Protein AF-A0A7R9R072-F1 (afdb_monomer_lite)

Structure (mmCIF, N/CA/C/O backbone):
data_AF-A0A7R9R072-F1
#
_entry.id   AF-A0A7R9R072-F1
#
loop_
_atom_site.group_PDB
_atom_site.id
_atom_site.type_symbol
_atom_site.label_atom_id
_atom_site.label_alt_id
_atom_site.label_comp_id
_atom_site.label_asym_id
_atom_site.label_entity_id
_atom_site.label_seq_id
_atom_site.pdbx_PDB_ins_code
_atom_site.Cartn_x
_atom_site.Cartn_y
_atom_site.Cartn_z
_atom_site.occupancy
_atom_site.B_iso_or_equiv
_atom_site.auth_seq_id
_atom_site.auth_comp_id
_atom_site.auth_asym_id
_atom_site.auth_atom_id
_atom_site.pdbx_PDB_model_num
ATOM 1 N N . ARG A 1 1 ? -1.210 -6.985 -19.812 1.00 56.19 1 ARG A N 1
ATOM 2 C CA . ARG A 1 1 ? -1.021 -5.581 -20.264 1.00 56.19 1 ARG A CA 1
ATOM 3 C C . ARG A 1 1 ? -2.343 -4.931 -20.677 1.00 56.19 1 ARG A C 1
ATOM 5 O O . ARG A 1 1 ? -2.526 -3.793 -20.293 1.00 56.19 1 ARG A O 1
ATOM 12 N N . ASN A 1 2 ? -3.270 -5.612 -21.366 1.00 62.19 2 ASN A N 1
ATOM 13 C CA . ASN A 1 2 ? -4.527 -4.992 -21.843 1.00 62.19 2 ASN A CA 1
ATOM 14 C C . ASN A 1 2 ? -5.736 -5.142 -20.897 1.00 62.19 2 ASN A C 1
ATOM 16 O O . ASN A 1 2 ? -6.835 -4.741 -21.254 1.00 62.19 2 ASN A O 1
ATOM 20 N N . GLU A 1 3 ? -5.557 -5.723 -19.710 1.00 84.94 3 GLU A N 1
ATOM 21 C CA . GLU A 1 3 ? -6.620 -5.769 -18.702 1.00 84.94 3 GLU A CA 1
ATOM 22 C C . GLU A 1 3 ? -6.774 -4.398 -18.036 1.00 84.94 3 GLU A C 1
ATOM 24 O O . GLU A 1 3 ? -5.776 -3.773 -17.670 1.00 84.94 3 GLU A O 1
ATOM 29 N N . GLU A 1 4 ? -8.019 -3.963 -17.850 1.00 89.31 4 GLU A N 1
ATOM 30 C CA . GLU A 1 4 ? -8.391 -2.689 -17.219 1.00 89.31 4 GLU A CA 1
ATOM 31 C C . GLU A 1 4 ? -7.677 -2.472 -15.874 1.00 89.31 4 GLU A C 1
ATOM 33 O O . GLU A 1 4 ? -7.076 -1.426 -15.645 1.00 89.31 4 GLU A O 1
ATOM 38 N N . GLU A 1 5 ? -7.653 -3.495 -15.015 1.00 89.88 5 GLU A N 1
ATOM 39 C CA . GLU A 1 5 ? -6.959 -3.453 -13.722 1.00 89.88 5 GLU A CA 1
ATOM 40 C C . GLU A 1 5 ? -5.460 -3.164 -13.889 1.00 89.88 5 GLU A C 1
ATOM 42 O O . GLU A 1 5 ? -4.887 -2.356 -13.161 1.00 89.88 5 GLU A O 1
ATOM 47 N N . CYS A 1 6 ? -4.814 -3.782 -14.881 1.00 91.31 6 CYS A N 1
ATOM 48 C CA . CYS A 1 6 ? -3.397 -3.561 -15.143 1.00 91.31 6 CYS A CA 1
ATOM 49 C C . CYS A 1 6 ? -3.141 -2.113 -15.583 1.00 91.31 6 CYS A C 1
ATOM 51 O O . CYS A 1 6 ? -2.182 -1.504 -15.113 1.00 91.31 6 CYS A O 1
ATOM 53 N N . GLN A 1 7 ? -4.003 -1.545 -16.430 1.00 91.25 7 GLN A N 1
ATOM 54 C CA . GLN A 1 7 ? -3.897 -0.145 -16.852 1.00 91.25 7 GLN A CA 1
ATOM 55 C C . GLN A 1 7 ? -4.113 0.821 -15.686 1.00 91.25 7 GLN A C 1
ATOM 57 O O . GLN A 1 7 ? -3.324 1.747 -15.517 1.00 91.25 7 GLN A O 1
ATOM 62 N N . LEU A 1 8 ? -5.098 0.557 -14.825 1.00 91.56 8 LEU A N 1
ATOM 63 C CA . LEU A 1 8 ? -5.329 1.344 -13.612 1.00 91.56 8 LEU A CA 1
ATOM 64 C C . LEU A 1 8 ? -4.116 1.322 -12.679 1.00 91.56 8 LEU A C 1
ATOM 66 O O . LEU A 1 8 ? -3.695 2.367 -12.192 1.00 91.56 8 LEU A O 1
ATOM 70 N N . ILE A 1 9 ? -3.502 0.155 -12.474 1.00 93.56 9 ILE A N 1
ATOM 71 C CA . ILE A 1 9 ? -2.281 0.027 -11.668 1.00 93.56 9 ILE A CA 1
ATOM 72 C C . ILE A 1 9 ? -1.134 0.835 -12.289 1.00 93.56 9 ILE A C 1
ATOM 74 O O . ILE A 1 9 ? -0.438 1.555 -11.576 1.00 93.56 9 ILE A O 1
ATOM 78 N N . LEU A 1 10 ? -0.929 0.745 -13.607 1.00 92.69 10 LEU A N 1
ATOM 79 C CA . LEU A 1 10 ? 0.117 1.503 -14.301 1.00 92.69 10 LEU A CA 1
ATOM 80 C C . LEU A 1 10 ? -0.118 3.018 -14.218 1.00 92.69 10 LEU A C 1
ATOM 82 O O . LEU A 1 10 ? 0.834 3.760 -13.972 1.00 9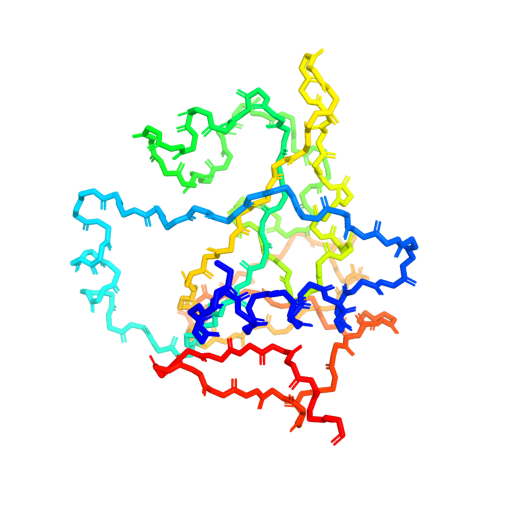2.69 10 LEU A O 1
ATOM 86 N N . GLN A 1 11 ? -1.366 3.467 -14.360 1.00 90.62 11 GLN A N 1
ATOM 87 C CA . GLN A 1 11 ? -1.743 4.869 -14.192 1.00 90.62 11 GLN A CA 1
ATOM 88 C C . GLN A 1 11 ? -1.509 5.337 -12.753 1.00 90.62 11 GLN A C 1
ATOM 90 O O . GLN A 1 11 ? -0.949 6.409 -12.538 1.00 90.62 11 GLN A O 1
ATOM 95 N N . TYR A 1 12 ? -1.867 4.519 -11.760 1.00 92.56 12 TYR A N 1
ATOM 96 C CA . TYR A 1 12 ? -1.639 4.841 -10.354 1.00 92.56 12 TYR A CA 1
ATOM 97 C C . TYR A 1 12 ? -0.146 4.982 -10.040 1.00 92.56 12 TYR A C 1
ATOM 99 O O . TYR A 1 12 ? 0.258 5.948 -9.392 1.00 92.56 12 TYR A O 1
ATOM 107 N N . ILE A 1 13 ? 0.691 4.075 -10.559 1.00 92.88 13 ILE A N 1
ATOM 108 C CA . ILE A 1 13 ? 2.154 4.187 -10.469 1.00 92.88 13 ILE A CA 1
ATOM 109 C C . ILE A 1 13 ? 2.620 5.498 -11.105 1.00 92.88 13 ILE A C 1
ATOM 111 O O . ILE A 1 13 ? 3.412 6.215 -10.500 1.00 92.88 13 ILE A O 1
ATOM 115 N N . HIS A 1 14 ? 2.139 5.822 -12.307 1.00 90.31 14 HIS A N 1
ATOM 116 C CA . HIS A 1 14 ? 2.549 7.024 -13.027 1.00 90.31 14 HIS A CA 1
ATOM 117 C C . HIS A 1 14 ? 2.198 8.309 -12.266 1.00 90.31 14 HIS A C 1
ATOM 119 O O . HIS A 1 14 ? 3.090 9.112 -12.003 1.00 90.31 14 HIS A O 1
ATOM 125 N N . ASN A 1 15 ? 0.939 8.460 -11.848 1.00 87.94 15 ASN A N 1
ATOM 126 C CA . ASN A 1 15 ? 0.436 9.673 -11.198 1.00 87.94 15 ASN A CA 1
ATOM 127 C C . ASN A 1 15 ? 1.032 9.892 -9.805 1.00 87.94 15 ASN A C 1
ATOM 129 O O . ASN A 1 15 ? 1.084 11.019 -9.324 1.00 87.94 15 ASN A O 1
ATOM 133 N N . THR A 1 16 ? 1.491 8.822 -9.153 1.00 89.94 16 THR A N 1
ATOM 134 C CA . THR A 1 16 ? 2.043 8.889 -7.794 1.00 89.94 16 THR A CA 1
ATOM 135 C C . THR A 1 16 ? 3.548 8.641 -7.725 1.00 89.94 16 THR A C 1
ATOM 137 O O . THR A 1 16 ? 4.108 8.354 -6.658 1.00 89.94 16 THR A O 1
ATOM 140 N N . THR A 1 17 ? 4.228 8.793 -8.864 1.00 89.19 17 THR A N 1
ATOM 141 C CA . THR A 1 17 ? 5.687 8.854 -8.932 1.00 89.19 17 THR A CA 1
ATOM 142 C C . THR A 1 17 ? 6.144 10.312 -9.013 1.00 89.19 17 THR A C 1
ATOM 144 O O . THR A 1 17 ? 5.902 10.978 -10.011 1.00 89.19 17 THR A O 1
ATOM 147 N N . HIS A 1 18 ? 6.839 10.809 -7.987 1.00 80.81 18 HIS A N 1
ATOM 148 C CA . HIS A 1 18 ? 7.363 12.183 -7.970 1.00 80.81 18 HIS A CA 1
ATOM 149 C C . HIS A 1 18 ? 8.692 12.351 -8.707 1.00 80.81 18 HIS A C 1
ATOM 151 O O . HIS A 1 18 ? 8.930 13.395 -9.306 1.00 80.81 18 HIS A O 1
ATOM 157 N N . TYR A 1 19 ? 9.575 11.351 -8.644 1.00 76.69 19 TYR A N 1
ATOM 158 C CA . TYR A 1 19 ? 10.920 11.441 -9.211 1.00 76.69 19 TYR A CA 1
ATOM 159 C C . TYR A 1 19 ? 11.308 10.144 -9.916 1.00 76.69 19 TYR A C 1
ATOM 161 O O . TYR A 1 19 ? 11.115 9.048 -9.387 1.00 76.69 19 TYR A O 1
ATOM 169 N N . GLY A 1 20 ? 11.913 10.287 -11.097 1.00 76.50 20 GLY A N 1
ATOM 170 C CA . GLY A 1 20 ? 12.283 9.165 -11.956 1.00 76.50 20 GLY A CA 1
ATOM 171 C C . GLY A 1 20 ? 11.080 8.506 -12.639 1.00 76.50 20 GLY A C 1
ATOM 172 O O . GLY A 1 20 ? 9.929 8.871 -12.424 1.00 76.50 20 GLY A O 1
ATOM 173 N N . LYS A 1 21 ? 11.354 7.516 -13.493 1.00 78.81 21 LYS A N 1
ATOM 174 C CA . LYS A 1 21 ? 10.323 6.700 -14.146 1.00 78.81 21 LYS A CA 1
ATOM 175 C C . LYS A 1 21 ? 10.455 5.256 -13.682 1.00 78.81 21 LYS A C 1
ATOM 177 O O . LYS A 1 21 ? 11.490 4.626 -13.894 1.00 78.81 21 LYS A O 1
ATOM 182 N N . ALA A 1 22 ? 9.403 4.719 -13.072 1.00 86.12 22 ALA A N 1
ATOM 183 C CA . ALA A 1 22 ? 9.340 3.299 -12.757 1.00 86.12 22 ALA A CA 1
ATOM 184 C C . ALA A 1 22 ? 9.135 2.492 -14.049 1.00 86.12 22 ALA A C 1
ATOM 186 O O . ALA A 1 22 ? 8.164 2.696 -14.778 1.00 86.12 22 ALA A O 1
ATOM 187 N N . ILE A 1 23 ? 10.048 1.563 -14.343 1.00 90.69 23 ILE A N 1
ATOM 188 C CA . ILE A 1 23 ? 9.887 0.618 -15.453 1.00 90.69 23 ILE A CA 1
ATOM 189 C C . ILE A 1 23 ? 9.249 -0.653 -14.899 1.00 90.69 23 ILE A C 1
ATOM 191 O O . ILE A 1 23 ? 9.925 -1.504 -14.319 1.00 90.69 23 ILE A O 1
ATOM 195 N N . VAL A 1 24 ? 7.938 -0.784 -15.086 1.00 93.38 24 VAL A N 1
ATOM 196 C CA . VAL A 1 24 ? 7.189 -1.966 -14.651 1.00 93.38 24 VAL A CA 1
ATOM 197 C C . VAL A 1 24 ? 7.497 -3.134 -15.584 1.00 93.38 24 VAL A C 1
ATOM 199 O O . VAL A 1 24 ? 7.184 -3.098 -16.774 1.00 93.38 24 VAL A O 1
ATOM 202 N N . LYS A 1 25 ? 8.133 -4.178 -15.044 1.00 93.56 25 LYS A N 1
ATOM 203 C CA . LYS A 1 25 ? 8.433 -5.408 -15.794 1.00 93.56 25 LYS A CA 1
ATOM 204 C C . LYS A 1 25 ? 7.210 -6.316 -15.887 1.00 93.56 25 LYS A C 1
ATOM 206 O O . LYS A 1 25 ? 6.857 -6.741 -16.985 1.00 93.56 25 LYS A O 1
ATOM 211 N N . SER A 1 26 ? 6.551 -6.533 -14.751 1.00 93.31 26 SER A N 1
ATOM 212 C CA . SER A 1 26 ? 5.392 -7.414 -14.619 1.00 93.31 26 SER A CA 1
ATOM 213 C C . SER A 1 26 ? 4.471 -6.933 -13.501 1.00 93.31 26 SER A C 1
ATOM 215 O O . SER A 1 26 ? 4.932 -6.324 -12.536 1.00 93.31 26 SER A O 1
ATOM 217 N N . VAL A 1 27 ? 3.187 -7.258 -13.626 1.00 94.88 27 VAL A N 1
ATOM 218 C CA . VAL A 1 27 ? 2.176 -7.126 -12.571 1.00 94.88 27 VAL A CA 1
ATOM 219 C C . VAL A 1 27 ? 1.615 -8.521 -12.330 1.00 94.88 27 VAL A C 1
ATOM 221 O O . VAL A 1 27 ? 1.273 -9.210 -13.289 1.00 94.88 27 VAL A O 1
ATOM 224 N N . TYR A 1 28 ? 1.551 -8.936 -11.068 1.00 94.69 28 TYR A N 1
ATOM 225 C CA . TYR A 1 28 ? 1.036 -10.243 -10.672 1.00 94.69 28 TYR A CA 1
ATOM 226 C C . TYR A 1 28 ? -0.127 -10.046 -9.710 1.00 94.69 28 TYR A C 1
ATOM 228 O O . TYR A 1 28 ? -0.016 -9.270 -8.759 1.00 94.69 28 TYR A O 1
ATOM 236 N N . ARG A 1 29 ? -1.224 -10.771 -9.933 1.00 93.94 29 ARG A N 1
ATOM 237 C CA . ARG A 1 29 ? -2.297 -10.878 -8.946 1.00 93.94 29 ARG A CA 1
ATOM 238 C C . ARG A 1 29 ? -1.867 -11.870 -7.871 1.00 93.94 29 ARG A C 1
ATOM 240 O O . ARG A 1 29 ? -1.486 -12.996 -8.184 1.00 93.94 29 ARG A O 1
ATOM 247 N N . VAL A 1 30 ? -1.944 -11.449 -6.616 1.00 94.62 30 VAL A N 1
ATOM 248 C CA . VAL A 1 30 ? -1.678 -12.300 -5.454 1.00 94.62 30 VAL A CA 1
ATOM 249 C C . VAL A 1 30 ? -3.012 -12.611 -4.791 1.00 94.62 30 VAL A C 1
ATOM 251 O O . VAL A 1 30 ? -3.738 -11.695 -4.422 1.00 94.62 30 VAL A O 1
ATOM 254 N N . ASN A 1 31 ? -3.330 -13.897 -4.649 1.00 94.50 31 ASN A N 1
ATOM 255 C CA . ASN A 1 31 ? -4.465 -14.371 -3.863 1.00 94.50 31 ASN A CA 1
ATOM 256 C C . ASN A 1 31 ? -3.940 -15.380 -2.838 1.00 94.50 31 ASN A C 1
ATOM 258 O O . ASN A 1 31 ? -3.444 -16.448 -3.203 1.00 94.50 31 ASN A O 1
ATOM 262 N N . ARG A 1 32 ? -3.988 -15.005 -1.559 1.00 94.81 32 ARG A N 1
ATOM 263 C CA . ARG A 1 32 ? -3.568 -15.853 -0.445 1.00 94.81 32 ARG A CA 1
ATOM 264 C C . ARG A 1 32 ? -4.803 -16.489 0.178 1.00 94.81 32 ARG A C 1
ATOM 266 O O . ARG A 1 32 ? -5.729 -15.795 0.592 1.00 94.81 32 ARG A O 1
ATOM 273 N N . ASN A 1 33 ? -4.794 -17.820 0.248 1.00 95.19 33 ASN A N 1
ATOM 274 C CA . ASN A 1 33 ? -5.932 -18.602 0.717 1.00 95.19 33 ASN A CA 1
ATOM 275 C C . ASN A 1 33 ? -6.437 -18.104 2.084 1.00 95.19 33 ASN A C 1
ATOM 277 O O . ASN A 1 33 ? -5.664 -18.002 3.036 1.00 95.19 33 ASN A O 1
ATOM 281 N N . GLY A 1 34 ? -7.734 -17.810 2.167 1.00 94.06 34 GLY A N 1
ATOM 282 C CA . GLY A 1 34 ? -8.402 -17.348 3.383 1.00 94.06 34 GLY A CA 1
ATOM 283 C C . GLY A 1 34 ? -8.311 -15.845 3.670 1.00 94.06 34 GLY A C 1
ATOM 284 O O . GLY A 1 34 ? -9.124 -15.369 4.461 1.00 94.06 34 GLY A O 1
ATOM 285 N N . GLU A 1 35 ? -7.410 -15.083 3.033 1.00 94.62 35 GLU A N 1
ATOM 286 C CA . GLU A 1 35 ? -7.292 -13.638 3.300 1.00 94.62 35 GLU A CA 1
ATOM 287 C C . GLU A 1 35 ? -8.530 -12.867 2.850 1.00 94.62 35 GLU A C 1
ATOM 289 O O . GLU A 1 35 ? -9.001 -12.025 3.601 1.00 94.62 35 GLU A O 1
ATOM 294 N N . GLU A 1 36 ? -9.112 -13.202 1.697 1.00 92.94 36 GLU A N 1
ATOM 295 C CA . GLU A 1 36 ? -10.339 -12.561 1.200 1.00 92.94 36 GLU A CA 1
ATOM 296 C C . GLU A 1 36 ? -11.502 -12.728 2.191 1.00 92.94 36 GLU A C 1
ATOM 298 O O . GLU A 1 36 ? -12.088 -11.749 2.648 1.00 92.94 36 GLU A O 1
ATOM 303 N N . LYS A 1 37 ? -11.757 -13.965 2.638 1.00 94.50 37 LYS A N 1
ATOM 304 C CA . LYS A 1 37 ? -12.806 -14.257 3.625 1.00 94.50 37 LYS A CA 1
ATOM 305 C C . LYS A 1 37 ? -12.544 -13.576 4.972 1.00 94.50 37 LYS A C 1
ATOM 307 O O . LYS A 1 37 ? -13.479 -13.078 5.595 1.00 94.50 37 LYS A O 1
ATOM 312 N N . ALA A 1 38 ? -11.296 -13.581 5.445 1.00 92.81 38 ALA A N 1
ATOM 313 C CA . ALA A 1 38 ? -10.929 -12.928 6.701 1.00 92.81 38 ALA A CA 1
ATOM 314 C C . ALA A 1 38 ? -11.079 -11.402 6.609 1.00 92.81 38 ALA A C 1
ATOM 316 O O . ALA A 1 38 ? -11.557 -10.780 7.554 1.00 92.81 38 ALA A O 1
ATOM 317 N N . PHE A 1 39 ? -10.703 -10.820 5.470 1.00 93.31 39 PHE A N 1
ATOM 318 C CA . PHE A 1 39 ? -10.799 -9.394 5.192 1.00 93.31 39 PHE A CA 1
ATOM 319 C C . PHE A 1 39 ? -12.256 -8.927 5.136 1.00 93.31 39 PHE A C 1
ATOM 321 O O . PHE A 1 39 ? -12.624 -7.981 5.833 1.00 93.31 39 PHE A O 1
ATOM 328 N N . ASP A 1 40 ? -13.114 -9.631 4.397 1.00 91.50 40 ASP A N 1
ATOM 329 C CA . ASP A 1 40 ? -14.543 -9.309 4.332 1.00 91.50 40 ASP A CA 1
A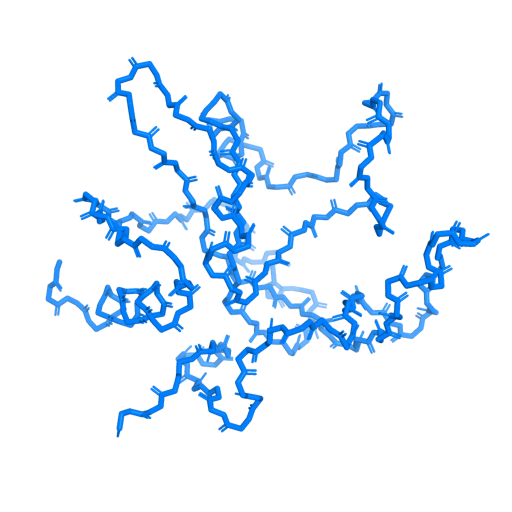TOM 330 C C . ASP A 1 40 ? -15.257 -9.527 5.673 1.00 91.50 40 ASP A C 1
ATOM 332 O O . ASP A 1 40 ? -16.155 -8.764 6.030 1.00 91.50 40 ASP A O 1
ATOM 336 N N . GLY A 1 41 ? -14.807 -10.505 6.466 1.00 92.75 41 GLY A N 1
ATOM 337 C CA . GLY A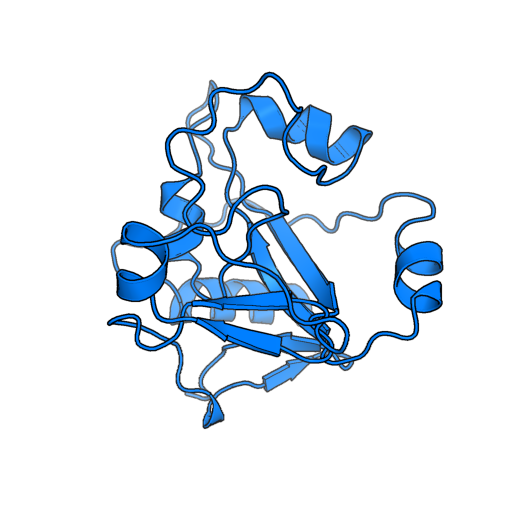 1 41 ? -15.313 -10.761 7.814 1.00 92.75 41 GLY A CA 1
ATOM 338 C C . GLY A 1 41 ? -14.988 -9.674 8.847 1.00 92.75 41 GLY A C 1
ATOM 339 O O . GLY A 1 41 ? -15.543 -9.718 9.942 1.00 92.75 41 GLY A O 1
ATOM 340 N N . THR A 1 42 ? -14.123 -8.700 8.533 1.00 91.12 42 THR A N 1
ATOM 341 C CA . THR A 1 42 ? -13.810 -7.597 9.462 1.00 91.12 42 THR A CA 1
ATOM 342 C C . THR A 1 42 ? -14.994 -6.659 9.688 1.00 91.12 42 THR A C 1
ATOM 344 O O . THR A 1 42 ? -15.075 -6.036 10.742 1.00 91.12 42 THR A O 1
ATOM 347 N N . GLY A 1 43 ? -15.886 -6.517 8.698 1.00 91.12 43 GLY A N 1
ATOM 348 C CA . GLY A 1 43 ? -16.954 -5.512 8.714 1.00 91.12 43 GLY A CA 1
ATOM 349 C C . GLY A 1 43 ? -16.459 -4.058 8.681 1.00 91.12 43 GLY A C 1
ATOM 350 O O . GLY A 1 43 ? -17.271 -3.147 8.813 1.00 91.12 43 GLY A O 1
ATOM 351 N N . VAL A 1 44 ? -15.151 -3.827 8.504 1.00 93.69 44 VAL A N 1
ATOM 352 C CA . VAL A 1 44 ? -14.547 -2.489 8.471 1.00 93.69 44 VAL A CA 1
ATOM 353 C C . VAL A 1 44 ? -14.558 -1.954 7.039 1.00 93.69 44 VAL A C 1
ATOM 355 O O . VAL A 1 44 ? -14.112 -2.619 6.096 1.00 93.69 44 VAL A O 1
ATOM 358 N N . ASP A 1 45 ? -15.066 -0.737 6.883 1.00 93.19 45 ASP A N 1
ATOM 359 C CA . ASP A 1 45 ? -15.224 -0.031 5.616 1.00 93.19 45 ASP A CA 1
ATOM 360 C C . ASP A 1 45 ? -13.987 0.824 5.263 1.00 93.19 45 ASP A C 1
ATOM 362 O O . ASP A 1 45 ? -12.861 0.537 5.686 1.00 93.19 45 ASP A O 1
ATOM 366 N N . ASN A 1 46 ? -14.186 1.853 4.426 1.00 94.06 46 ASN A N 1
ATOM 367 C CA . ASN A 1 46 ? -13.136 2.761 3.958 1.00 94.06 46 ASN A CA 1
ATOM 368 C C . ASN A 1 46 ? -11.961 1.991 3.323 1.00 94.06 46 ASN A C 1
ATOM 370 O O . ASN A 1 46 ? -10.827 2.005 3.809 1.00 94.06 46 ASN A O 1
ATOM 374 N N . ARG A 1 47 ? -12.271 1.265 2.243 1.00 94.88 47 ARG A N 1
ATOM 375 C CA . ARG A 1 47 ? -11.349 0.360 1.546 1.00 94.88 47 ARG A CA 1
ATOM 376 C C . ARG A 1 47 ? -10.514 1.109 0.509 1.00 94.88 47 ARG A C 1
ATOM 378 O O . ARG A 1 47 ? -11.061 1.706 -0.418 1.00 94.88 47 ARG A O 1
ATOM 385 N N . TRP A 1 48 ? -9.194 1.032 0.633 1.00 94.81 48 TRP A N 1
ATOM 386 C CA . TRP A 1 48 ? -8.236 1.673 -0.270 1.00 94.81 48 TRP A CA 1
ATOM 387 C C . TRP A 1 48 ? -7.286 0.669 -0.909 1.00 94.81 48 TRP A C 1
ATOM 389 O O . TRP A 1 48 ? -6.916 -0.315 -0.281 1.00 94.81 48 TRP A O 1
ATOM 399 N N . LEU A 1 49 ? -6.829 0.952 -2.127 1.00 96.00 49 LEU A N 1
ATOM 400 C CA . LEU A 1 49 ? -5.635 0.331 -2.692 1.00 96.00 49 LEU A CA 1
ATOM 401 C C . LEU A 1 49 ? -4.414 1.190 -2.353 1.00 96.00 49 LEU A C 1
ATOM 403 O O . LEU A 1 49 ? -4.295 2.326 -2.821 1.00 96.00 49 LEU A O 1
ATOM 407 N N . LEU A 1 50 ? -3.498 0.645 -1.552 1.00 96.06 50 LEU A N 1
ATOM 408 C CA . LEU A 1 50 ? -2.316 1.365 -1.074 1.00 96.06 50 LEU A CA 1
ATOM 409 C C . LEU A 1 50 ? -1.025 0.570 -1.292 1.00 96.06 50 LEU A C 1
ATOM 411 O O . LEU A 1 50 ? -1.002 -0.663 -1.275 1.00 96.06 50 LEU A O 1
ATOM 415 N N . TRP A 1 51 ? 0.068 1.302 -1.485 1.00 96.25 51 TRP A N 1
ATOM 416 C CA . TRP A 1 51 ? 1.390 0.771 -1.781 1.00 96.25 51 TRP A CA 1
ATOM 417 C C . TRP A 1 51 ? 2.147 0.377 -0.518 1.00 96.25 51 TRP A C 1
ATOM 419 O O . TRP A 1 51 ? 2.269 1.175 0.410 1.00 96.25 51 TRP A O 1
ATOM 429 N N . HIS A 1 52 ? 2.788 -0.788 -0.541 1.00 95.62 52 HIS A N 1
ATOM 430 C CA . HIS A 1 52 ? 3.764 -1.225 0.453 1.00 95.62 52 HIS A CA 1
ATOM 431 C C . HIS A 1 52 ? 5.071 -1.624 -0.242 1.00 95.62 52 HIS A C 1
ATOM 433 O O . HIS A 1 52 ? 5.115 -2.560 -1.043 1.00 95.62 52 HIS A O 1
ATOM 439 N N . GLY A 1 53 ? 6.150 -0.900 0.052 1.00 93.00 53 GLY A N 1
ATOM 440 C CA . GLY A 1 53 ? 7.490 -1.239 -0.418 1.00 93.00 53 GLY A CA 1
ATOM 441 C C . GLY A 1 53 ? 8.243 -2.047 0.626 1.00 93.00 53 GLY A C 1
ATOM 442 O O . GLY A 1 53 ? 8.111 -1.808 1.823 1.00 93.00 53 GLY A O 1
ATOM 443 N N . THR A 1 54 ? 9.041 -3.009 0.176 1.00 91.19 54 THR A N 1
ATOM 444 C CA . THR A 1 54 ? 9.804 -3.879 1.073 1.00 91.19 54 THR A CA 1
ATOM 445 C C . THR A 1 54 ? 11.103 -4.335 0.427 1.00 91.19 54 THR A C 1
ATOM 447 O O . THR A 1 54 ? 11.261 -4.298 -0.797 1.00 91.19 54 THR A O 1
ATOM 450 N N . ARG A 1 55 ? 12.043 -4.809 1.246 1.00 91.38 55 ARG A N 1
ATOM 451 C CA . ARG A 1 55 ? 13.285 -5.406 0.751 1.00 91.38 55 ARG A CA 1
ATOM 452 C C . ARG A 1 55 ? 12.976 -6.669 -0.046 1.00 91.38 55 ARG A C 1
ATOM 454 O O . ARG A 1 55 ? 12.145 -7.469 0.377 1.00 91.38 55 ARG A O 1
ATOM 461 N N . ALA A 1 56 ? 13.696 -6.904 -1.142 1.00 93.19 56 ALA A N 1
ATOM 462 C CA . ALA A 1 56 ? 13.512 -8.104 -1.964 1.00 93.19 56 ALA A CA 1
ATOM 463 C C . ALA A 1 56 ? 13.593 -9.414 -1.149 1.00 93.19 56 ALA A C 1
ATOM 465 O O . ALA A 1 56 ? 12.822 -10.339 -1.392 1.00 93.19 56 ALA A O 1
ATOM 466 N N . ALA A 1 57 ? 14.454 -9.460 -0.125 1.00 90.62 57 ALA A N 1
ATOM 467 C CA . ALA A 1 57 ? 14.591 -10.599 0.787 1.00 90.62 57 ALA A CA 1
ATOM 468 C C . ALA A 1 57 ? 13.308 -10.933 1.581 1.00 90.62 57 ALA A C 1
ATOM 470 O O . ALA A 1 57 ? 13.120 -12.073 1.996 1.00 90.62 57 ALA A O 1
ATOM 471 N N . ASN A 1 58 ? 12.401 -9.968 1.766 1.00 91.44 58 ASN A N 1
ATOM 472 C CA . ASN A 1 58 ? 11.177 -10.146 2.550 1.00 91.44 58 ASN A CA 1
ATOM 473 C C . ASN A 1 58 ? 10.004 -10.682 1.716 1.00 91.44 58 ASN A C 1
ATOM 475 O O . ASN A 1 58 ? 9.020 -11.154 2.285 1.00 91.44 58 ASN A O 1
ATOM 479 N N . VAL A 1 59 ? 10.087 -10.611 0.382 1.00 93.62 59 VAL A N 1
ATOM 480 C CA . VAL A 1 59 ? 8.961 -10.884 -0.528 1.00 93.62 59 VAL A CA 1
ATOM 481 C C . VAL A 1 59 ? 8.407 -12.289 -0.328 1.00 93.62 59 VAL A C 1
ATOM 483 O O . VAL A 1 59 ? 7.203 -12.440 -0.151 1.00 93.62 59 VAL A O 1
ATOM 486 N N . LEU A 1 60 ? 9.266 -13.312 -0.281 1.00 94.25 60 LEU A N 1
ATOM 487 C CA . LEU A 1 60 ? 8.821 -14.697 -0.092 1.00 94.25 60 LEU A CA 1
ATOM 488 C C . LEU A 1 60 ? 8.160 -14.908 1.275 1.00 94.25 60 LEU A C 1
ATOM 490 O O . LEU A 1 60 ? 7.143 -15.589 1.363 1.00 94.25 60 LEU A O 1
ATOM 494 N N . SER A 1 61 ? 8.689 -14.283 2.332 1.00 93.81 61 SER A N 1
ATOM 495 C CA . SER A 1 61 ? 8.082 -14.369 3.664 1.00 93.81 61 SER A CA 1
ATOM 496 C C . SER A 1 61 ? 6.705 -13.706 3.698 1.00 93.81 61 SER A C 1
ATOM 498 O O . SER A 1 61 ? 5.789 -14.262 4.295 1.00 93.81 61 SER A O 1
ATOM 500 N N . ILE A 1 62 ? 6.536 -12.556 3.042 1.00 94.62 62 ILE A N 1
ATOM 501 C CA . ILE A 1 62 ? 5.242 -11.865 2.943 1.00 94.62 62 ILE A CA 1
ATOM 502 C C . ILE A 1 62 ? 4.259 -12.691 2.107 1.00 94.62 62 ILE A C 1
ATOM 504 O O . ILE A 1 62 ? 3.116 -12.876 2.508 1.00 94.62 62 ILE A O 1
ATOM 508 N N . LEU A 1 63 ? 4.701 -13.263 0.985 1.00 95.38 63 LEU A N 1
ATOM 509 C CA . LEU A 1 63 ? 3.859 -14.136 0.165 1.00 95.38 63 LEU A CA 1
ATOM 510 C C . LEU A 1 63 ? 3.460 -15.428 0.885 1.00 95.38 63 LEU A C 1
ATOM 512 O O . LEU A 1 63 ? 2.384 -15.949 0.604 1.00 95.38 63 LEU A O 1
ATOM 516 N N . ALA A 1 64 ? 4.279 -15.927 1.816 1.00 94.19 64 ALA A N 1
ATOM 517 C CA . ALA A 1 64 ? 3.998 -17.130 2.597 1.00 94.19 64 ALA A CA 1
ATOM 518 C C . ALA A 1 64 ? 3.156 -16.856 3.855 1.00 94.19 64 ALA A C 1
ATOM 520 O O . ALA A 1 64 ? 2.228 -17.610 4.149 1.00 94.19 64 ALA A O 1
ATOM 521 N N . LYS A 1 65 ? 3.413 -15.759 4.576 1.00 93.19 65 LYS A N 1
ATOM 522 C CA . LYS A 1 65 ? 2.837 -15.486 5.910 1.00 93.19 65 LYS A CA 1
ATOM 523 C C . LYS A 1 65 ? 1.931 -14.255 5.984 1.00 93.19 65 LYS A C 1
ATOM 525 O O . LYS A 1 65 ? 1.270 -14.067 6.999 1.00 93.19 65 LYS A O 1
ATOM 530 N N . GLY A 1 66 ? 1.880 -13.449 4.930 1.00 93.25 66 GLY A N 1
ATOM 531 C CA . GLY A 1 66 ? 1.167 -12.176 4.897 1.00 93.25 66 GLY A CA 1
ATOM 532 C C . GLY A 1 66 ? 2.002 -11.033 5.471 1.00 93.25 66 GLY A C 1
ATOM 533 O O . GLY A 1 66 ? 3.124 -11.223 5.952 1.00 93.25 66 GLY A O 1
ATOM 534 N N . LEU A 1 67 ? 1.454 -9.819 5.411 1.00 91.88 67 LEU A N 1
ATOM 535 C CA . LEU A 1 67 ? 2.039 -8.654 6.071 1.00 91.88 67 LEU A CA 1
ATOM 536 C C . LEU A 1 67 ? 1.772 -8.749 7.576 1.00 91.88 67 LEU A C 1
ATOM 538 O O . LEU A 1 67 ? 0.628 -8.731 8.020 1.00 91.88 67 LEU A O 1
ATOM 542 N N . GLN A 1 68 ? 2.838 -8.851 8.364 1.00 87.25 68 GLN A N 1
ATOM 543 C CA . GLN A 1 68 ? 2.752 -8.980 9.815 1.00 87.25 68 GLN A CA 1
ATOM 544 C C . GLN A 1 68 ? 3.200 -7.685 10.489 1.00 87.25 68 GLN A C 1
ATOM 546 O O . GLN A 1 68 ? 4.071 -6.973 9.986 1.00 87.25 68 GLN A O 1
ATOM 551 N N . LYS A 1 69 ? 2.631 -7.393 11.663 1.00 77.62 69 LYS A N 1
ATOM 552 C CA . LYS A 1 69 ? 3.197 -6.373 12.551 1.00 77.62 69 LYS A CA 1
ATOM 553 C C . LYS A 1 69 ? 4.626 -6.802 12.897 1.00 77.62 69 LYS A C 1
ATOM 555 O O . LYS A 1 69 ? 4.860 -7.982 13.160 1.00 77.62 69 LYS A O 1
ATOM 560 N N . SER A 1 70 ? 5.566 -5.860 12.868 1.00 62.00 70 SER A N 1
ATOM 561 C CA . SER A 1 70 ? 6.979 -6.150 13.136 1.00 62.00 70 SER A CA 1
ATOM 562 C C . SER A 1 70 ? 7.157 -6.910 14.469 1.00 62.00 70 SER A C 1
ATOM 564 O O . SER A 1 70 ? 6.453 -6.582 15.436 1.00 62.00 70 SER A O 1
ATOM 566 N N . PRO A 1 71 ? 8.060 -7.913 14.554 1.00 55.12 71 PRO A N 1
ATOM 567 C CA . PRO A 1 71 ? 8.318 -8.652 15.790 1.00 55.12 71 PRO A CA 1
ATOM 568 C C . PRO A 1 71 ? 8.718 -7.721 16.940 1.00 55.12 71 PRO A C 1
ATOM 570 O O . PRO A 1 71 ? 9.367 -6.699 16.726 1.00 55.12 71 PRO A O 1
ATOM 573 N N . LEU A 1 72 ? 8.384 -8.094 18.183 1.00 44.12 72 LEU A N 1
ATOM 574 C CA . LEU A 1 72 ? 8.688 -7.292 19.379 1.00 44.12 72 LEU A CA 1
ATOM 575 C C . LEU A 1 72 ? 10.188 -6.984 19.555 1.00 44.12 72 LEU A C 1
ATOM 577 O O . LEU A 1 72 ? 10.505 -5.990 20.203 1.00 44.12 72 LEU A O 1
ATOM 581 N N . SER A 1 73 ? 11.061 -7.818 18.983 1.00 42.66 73 SER A N 1
ATOM 582 C CA . SER A 1 73 ? 12.522 -7.782 19.092 1.00 42.66 73 SER A CA 1
ATOM 583 C C . SER A 1 73 ? 13.241 -7.034 17.964 1.00 42.66 73 SER A C 1
ATOM 585 O O . SER A 1 73 ? 14.459 -6.896 18.027 1.00 42.66 73 SER A O 1
ATOM 587 N N . ALA A 1 74 ? 12.539 -6.591 16.917 1.00 53.03 74 ALA A N 1
ATOM 588 C CA . ALA A 1 74 ? 13.169 -5.803 15.862 1.00 53.03 74 ALA A CA 1
ATOM 589 C C . ALA A 1 74 ? 13.460 -4.392 16.393 1.00 53.03 74 ALA A C 1
ATOM 591 O O . ALA A 1 74 ? 12.572 -3.773 16.985 1.00 53.03 74 ALA A O 1
ATOM 592 N N . GLU A 1 75 ? 14.683 -3.888 16.190 1.00 44.19 75 GLU A N 1
ATOM 593 C CA . GLU A 1 75 ? 15.048 -2.519 16.563 1.00 44.19 75 GLU A CA 1
ATOM 594 C C . GLU A 1 75 ? 13.991 -1.534 16.039 1.00 44.19 75 GLU A C 1
ATOM 596 O O . GLU A 1 75 ? 13.688 -1.471 14.847 1.00 44.19 75 GLU A O 1
ATOM 601 N N . ILE A 1 76 ? 13.380 -0.791 16.965 1.00 49.94 76 ILE A N 1
ATOM 602 C CA . ILE A 1 76 ? 12.220 0.085 16.728 1.00 49.94 76 ILE A CA 1
ATOM 603 C C . ILE A 1 76 ? 12.674 1.427 16.110 1.00 49.94 76 ILE A C 1
ATOM 605 O O . ILE A 1 76 ? 11.908 2.383 16.018 1.00 49.94 76 ILE A O 1
ATOM 609 N N . SER A 1 77 ? 13.922 1.533 15.646 1.00 40.53 77 SER A N 1
ATOM 610 C CA . SER A 1 77 ? 14.412 2.739 14.985 1.00 40.53 77 SER A CA 1
ATOM 611 C C . SER A 1 77 ? 13.685 2.921 13.641 1.00 40.53 77 SER A C 1
ATOM 613 O O . SER A 1 77 ? 13.713 2.067 12.759 1.00 40.53 77 SER A O 1
ATOM 615 N N . GLY A 1 78 ? 12.951 4.031 13.498 1.00 50.81 78 GLY A N 1
ATOM 616 C CA . GLY A 1 78 ? 12.283 4.414 12.244 1.00 50.81 78 GLY A CA 1
ATOM 617 C C . GLY A 1 78 ? 10.778 4.131 12.133 1.00 50.81 78 GLY A C 1
ATOM 618 O O . GLY A 1 78 ? 10.191 4.437 11.095 1.00 50.81 78 GLY A O 1
ATOM 619 N N . HIS A 1 79 ? 10.118 3.617 13.178 1.00 60.78 79 HIS A N 1
ATOM 620 C CA . HIS A 1 79 ? 8.656 3.458 13.201 1.00 60.78 79 HIS A CA 1
ATOM 621 C C . HIS A 1 79 ? 7.976 4.711 13.766 1.00 60.78 79 HIS A C 1
ATOM 623 O O . HIS A 1 79 ? 7.582 4.740 14.930 1.00 60.78 79 HIS A O 1
ATOM 629 N N . LEU A 1 80 ? 7.813 5.744 12.932 1.00 66.00 80 LEU A N 1
ATOM 630 C CA . LEU A 1 80 ? 7.158 7.007 13.320 1.00 66.00 80 LEU A CA 1
ATOM 631 C C . LEU A 1 80 ? 5.744 6.797 13.897 1.00 66.00 80 LEU A C 1
ATOM 633 O O . LEU A 1 80 ? 5.304 7.569 14.738 1.00 66.00 80 LEU A O 1
ATOM 637 N N . PHE A 1 81 ? 5.061 5.726 13.477 1.00 71.25 81 PHE A N 1
ATOM 638 C CA . PHE A 1 81 ? 3.712 5.359 13.911 1.00 71.25 81 PHE A CA 1
ATOM 639 C C . PHE A 1 81 ? 3.699 3.968 14.567 1.00 71.25 81 PHE A C 1
ATOM 641 O O . PHE A 1 81 ? 2.730 3.219 14.462 1.00 71.25 81 PHE A O 1
ATOM 648 N N . GLY A 1 82 ? 4.774 3.593 15.275 1.00 74.19 82 GLY A N 1
ATOM 649 C CA . GLY A 1 82 ? 4.826 2.399 16.136 1.00 74.19 82 GLY A CA 1
ATOM 650 C C . GLY A 1 82 ? 4.591 1.060 15.427 1.00 74.19 82 GLY A C 1
ATOM 651 O O . GLY A 1 82 ? 5.001 0.850 14.288 1.00 74.19 82 GLY A O 1
ATOM 652 N N . LYS A 1 83 ? 3.999 0.085 16.121 1.00 78.69 83 LYS A N 1
ATOM 653 C CA . LYS A 1 83 ? 3.912 -1.295 15.613 1.00 78.69 83 LYS A CA 1
ATOM 654 C C . LYS A 1 83 ? 2.653 -1.487 14.772 1.00 78.69 83 LYS A C 1
ATOM 656 O O . LYS A 1 83 ? 1.566 -1.706 15.299 1.00 78.69 83 LYS A O 1
ATOM 661 N N . GLY A 1 84 ? 2.825 -1.473 13.457 1.00 86.00 84 GLY A N 1
ATOM 662 C CA . GLY A 1 84 ? 1.744 -1.660 12.497 1.00 86.00 84 GLY A CA 1
ATOM 663 C C . GLY A 1 84 ? 2.250 -2.142 11.145 1.00 86.00 84 GLY A C 1
ATOM 664 O O . GLY A 1 84 ? 3.437 -2.423 10.975 1.00 86.00 84 GLY A O 1
ATOM 665 N N . VAL A 1 85 ? 1.326 -2.236 10.192 1.00 90.69 85 VAL A N 1
ATOM 666 C CA . VAL A 1 85 ? 1.640 -2.410 8.772 1.00 90.69 85 VAL A CA 1
ATOM 667 C C . VAL A 1 85 ? 1.455 -1.054 8.105 1.00 90.69 85 VAL A C 1
ATOM 669 O O . VAL A 1 85 ? 0.456 -0.378 8.334 1.00 90.69 85 VAL A O 1
ATOM 672 N N . TYR A 1 86 ? 2.445 -0.647 7.322 1.00 90.25 86 TYR A N 1
ATOM 673 C CA . TYR A 1 86 ? 2.541 0.702 6.781 1.00 90.25 86 TYR A CA 1
ATOM 674 C C . TYR A 1 86 ? 2.242 0.702 5.296 1.00 90.25 86 TYR A C 1
ATOM 676 O O . TYR A 1 86 ? 2.779 -0.123 4.557 1.00 90.25 86 TYR A O 1
ATOM 684 N N . PHE A 1 87 ? 1.441 1.664 4.864 1.00 94.25 87 PHE A N 1
ATOM 685 C CA . PHE A 1 87 ? 1.072 1.837 3.472 1.00 94.25 87 PHE A CA 1
ATOM 686 C C . PHE A 1 87 ? 1.188 3.307 3.072 1.00 94.25 87 PHE A C 1
ATOM 688 O O . PHE A 1 87 ? 1.207 4.191 3.929 1.00 94.25 87 PHE A O 1
ATOM 695 N N . ALA A 1 88 ? 1.257 3.563 1.770 1.00 92.06 88 ALA A N 1
ATOM 696 C CA . ALA A 1 88 ? 1.194 4.904 1.210 1.00 92.06 88 ALA A CA 1
ATOM 697 C C . ALA A 1 88 ? 0.265 4.930 -0.003 1.00 92.06 88 ALA A C 1
ATOM 699 O O . ALA A 1 88 ? 0.221 3.987 -0.790 1.00 92.06 88 ALA A O 1
ATOM 700 N N . ASP A 1 89 ? -0.432 6.040 -0.181 1.00 91.75 89 ASP A N 1
ATOM 701 C CA . ASP A 1 89 ? -1.116 6.382 -1.429 1.00 91.75 89 ASP A CA 1
ATOM 702 C C . ASP A 1 89 ? -0.128 6.818 -2.527 1.00 91.75 89 ASP A C 1
ATOM 704 O O . ASP A 1 89 ? -0.456 6.797 -3.707 1.00 91.75 89 ASP A O 1
ATOM 708 N N . MET A 1 90 ? 1.113 7.141 -2.151 1.00 90.31 90 MET A N 1
ATOM 709 C CA . MET A 1 90 ? 2.177 7.539 -3.066 1.00 90.31 90 MET A CA 1
ATOM 710 C C . MET A 1 90 ? 3.136 6.396 -3.416 1.00 90.31 90 MET A C 1
ATOM 712 O O . MET A 1 90 ? 3.856 5.899 -2.542 1.00 90.31 90 MET A O 1
ATOM 716 N N . PHE A 1 91 ? 3.247 6.041 -4.703 1.00 92.69 91 PHE A N 1
ATOM 717 C CA . PHE A 1 91 ? 4.192 5.020 -5.168 1.00 92.69 91 PHE A CA 1
ATOM 718 C C . PHE A 1 91 ? 5.640 5.354 -4.777 1.00 92.69 91 PHE A C 1
ATOM 720 O O . PHE A 1 91 ? 6.324 4.509 -4.197 1.00 92.69 91 PHE A O 1
ATOM 727 N N . THR A 1 92 ? 6.103 6.593 -5.004 1.00 90.88 92 THR A N 1
ATOM 728 C CA . THR A 1 92 ? 7.478 7.010 -4.644 1.00 90.88 92 THR A CA 1
ATOM 729 C C . THR A 1 92 ? 7.766 6.871 -3.150 1.00 90.88 92 THR A C 1
ATOM 731 O O . THR A 1 92 ? 8.876 6.491 -2.775 1.00 90.88 92 THR A O 1
ATOM 734 N N . LYS A 1 93 ? 6.779 7.134 -2.281 1.00 88.88 93 LYS A N 1
ATOM 735 C CA . LYS A 1 93 ? 6.967 7.020 -0.829 1.00 88.88 93 LYS A CA 1
ATOM 736 C C . LYS A 1 93 ? 7.279 5.580 -0.438 1.00 88.88 93 LYS A C 1
ATOM 738 O O . LYS A 1 93 ? 8.259 5.338 0.264 1.00 88.88 93 LYS A O 1
ATOM 743 N N . SER A 1 94 ? 6.486 4.633 -0.933 1.00 91.75 94 SER A N 1
ATOM 744 C CA . SER A 1 94 ? 6.707 3.210 -0.680 1.00 91.75 94 SER A CA 1
ATOM 745 C C . SER A 1 94 ? 7.951 2.685 -1.405 1.00 91.75 94 SER A C 1
ATOM 747 O O . SER A 1 94 ? 8.683 1.871 -0.847 1.00 91.75 94 SER A O 1
ATOM 749 N N . GLN A 1 95 ? 8.278 3.202 -2.593 1.00 91.81 95 GLN A N 1
ATOM 750 C CA . GLN A 1 95 ? 9.484 2.823 -3.338 1.00 91.81 95 GLN A CA 1
ATOM 751 C C . GLN A 1 95 ? 10.777 3.069 -2.543 1.00 91.81 95 GLN A C 1
ATOM 753 O O . GLN A 1 95 ? 11.721 2.286 -2.675 1.00 91.81 95 GLN A O 1
ATOM 758 N N . GLY A 1 96 ? 10.817 4.096 -1.685 1.00 89.06 96 GLY A N 1
ATOM 759 C CA . GLY A 1 96 ? 11.951 4.373 -0.793 1.00 89.06 96 GLY A CA 1
ATOM 760 C C . GLY A 1 96 ? 12.284 3.235 0.183 1.00 89.06 96 GLY A C 1
ATOM 761 O O . GLY A 1 96 ? 13.422 3.129 0.630 1.00 89.06 96 GLY A O 1
ATOM 762 N N . TYR A 1 97 ? 11.329 2.341 0.458 1.00 88.75 97 TYR A N 1
ATOM 763 C CA . TYR A 1 97 ? 11.512 1.152 1.300 1.00 88.75 97 TYR A CA 1
ATOM 764 C C . TYR A 1 97 ? 11.836 -0.119 0.494 1.00 88.75 97 TYR A C 1
ATOM 766 O O . TYR A 1 97 ? 12.088 -1.178 1.075 1.00 88.75 97 TYR A O 1
ATOM 774 N N . SER A 1 98 ? 11.842 -0.035 -0.842 1.00 91.25 98 SER A N 1
ATOM 775 C CA . SER A 1 98 ? 12.116 -1.166 -1.728 1.00 91.25 98 SER A CA 1
ATOM 776 C C . SER A 1 98 ? 13.599 -1.270 -2.088 1.00 91.25 98 SER A C 1
ATOM 778 O O . SER A 1 98 ? 14.203 -0.345 -2.651 1.00 91.25 98 SER A O 1
ATOM 780 N N . SER A 1 99 ? 14.189 -2.433 -1.801 1.00 90.44 99 SER A N 1
ATOM 781 C CA . SER A 1 99 ? 15.581 -2.745 -2.135 1.00 90.44 99 SER A CA 1
ATOM 782 C C . SER A 1 99 ? 15.667 -3.651 -3.357 1.00 90.44 99 SER A C 1
ATOM 784 O O . SER A 1 99 ? 14.809 -4.509 -3.571 1.00 90.44 99 SER A O 1
ATOM 786 N N . SER A 1 100 ? 16.733 -3.486 -4.137 1.00 92.31 100 SER A N 1
ATOM 787 C CA . SER A 1 100 ? 17.017 -4.374 -5.262 1.00 92.31 100 SER A CA 1
ATOM 788 C C . SER A 1 100 ? 17.315 -5.793 -4.768 1.00 92.31 100 SER A C 1
ATOM 790 O O . SER A 1 100 ? 17.987 -5.976 -3.753 1.00 92.31 100 SER A O 1
ATOM 792 N N . GLY A 1 101 ? 16.792 -6.790 -5.477 1.00 90.12 101 GLY A N 1
ATOM 793 C CA . GLY A 1 101 ? 17.183 -8.187 -5.340 1.00 90.12 101 GLY A CA 1
ATOM 794 C C . GLY A 1 101 ? 18.503 -8.480 -6.051 1.00 90.12 101 GLY A C 1
ATOM 795 O O . GLY A 1 101 ? 19.125 -7.589 -6.631 1.00 90.12 101 GLY A O 1
ATOM 796 N N . ALA A 1 102 ? 18.900 -9.754 -6.044 1.00 88.38 102 ALA A N 1
ATOM 797 C CA . ALA A 1 102 ? 20.165 -10.215 -6.622 1.00 88.38 102 ALA A 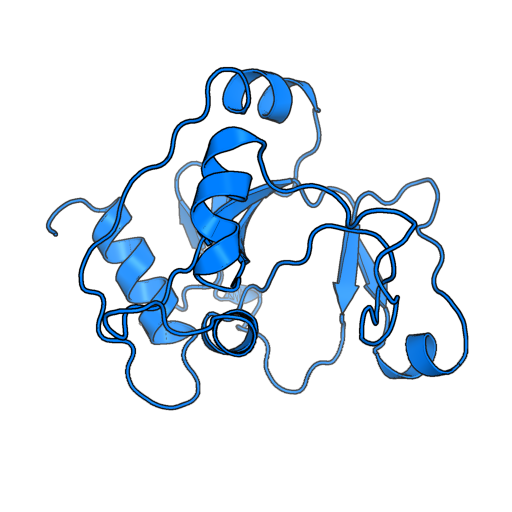CA 1
ATOM 798 C C . ALA A 1 102 ? 20.330 -9.874 -8.116 1.00 88.38 102 ALA A C 1
ATOM 800 O O . ALA A 1 102 ? 21.450 -9.701 -8.580 1.00 88.38 102 ALA A O 1
ATOM 801 N N . PHE A 1 103 ? 19.227 -9.727 -8.856 1.00 89.38 103 PHE A N 1
ATOM 802 C CA . PHE A 1 103 ? 19.231 -9.399 -10.285 1.00 89.38 103 PHE A CA 1
ATOM 803 C C . PHE A 1 103 ? 18.761 -7.962 -10.561 1.00 89.38 103 PHE A C 1
ATOM 805 O O . PHE A 1 103 ? 18.286 -7.650 -11.651 1.00 89.38 103 PHE A O 1
ATOM 812 N N . GLY A 1 104 ? 18.840 -7.074 -9.564 1.00 89.44 104 GLY A N 1
ATOM 813 C CA . GLY A 1 104 ? 18.500 -5.658 -9.712 1.00 89.44 104 GLY A CA 1
ATOM 814 C C . GLY A 1 104 ? 17.000 -5.341 -9.713 1.00 89.44 104 GLY A C 1
ATOM 815 O O . GLY A 1 104 ? 16.628 -4.171 -9.795 1.00 89.44 104 GLY A O 1
ATOM 816 N N . GLN A 1 105 ? 16.121 -6.340 -9.595 1.00 91.19 105 GLN A N 1
ATOM 817 C CA . GLN A 1 105 ? 14.676 -6.122 -9.551 1.00 91.19 105 GLN A CA 1
ATOM 818 C C . GLN A 1 105 ? 14.220 -5.599 -8.186 1.00 91.19 105 GLN A C 1
ATOM 820 O O . GLN A 1 105 ? 14.704 -6.035 -7.144 1.00 91.19 105 GLN A O 1
ATOM 825 N N . LYS A 1 106 ? 13.244 -4.694 -8.193 1.00 93.94 106 LYS A N 1
ATOM 826 C CA . LYS A 1 106 ? 12.559 -4.207 -6.993 1.00 93.94 106 LYS A CA 1
ATOM 827 C C . LYS A 1 106 ? 11.129 -4.719 -6.977 1.00 93.94 106 LYS A C 1
ATOM 829 O O . LYS A 1 106 ? 10.516 -4.873 -8.032 1.00 93.94 106 LYS A O 1
ATOM 834 N N . PHE A 1 107 ? 10.606 -4.953 -5.781 1.00 94.56 107 PHE A N 1
ATOM 835 C CA . PHE A 1 107 ? 9.249 -5.447 -5.580 1.00 94.56 107 PHE A CA 1
ATOM 836 C C . PHE A 1 107 ? 8.432 -4.445 -4.775 1.00 94.56 107 PHE A C 1
ATOM 838 O O . PHE A 1 107 ? 8.950 -3.761 -3.887 1.00 94.56 107 PHE A O 1
ATOM 845 N N . MET A 1 108 ? 7.153 -4.373 -5.119 1.00 96.12 108 MET A N 1
ATOM 846 C CA . MET A 1 108 ? 6.155 -3.496 -4.526 1.00 96.12 108 MET A CA 1
ATOM 847 C C . MET A 1 108 ? 4.870 -4.302 -4.380 1.00 96.12 108 MET A C 1
ATOM 849 O O . MET A 1 108 ? 4.508 -5.041 -5.296 1.00 96.12 108 MET A O 1
ATOM 853 N N . PHE A 1 109 ? 4.186 -4.145 -3.255 1.00 97.31 109 PHE A N 1
ATOM 854 C CA . PHE A 1 109 ? 2.845 -4.675 -3.055 1.00 97.31 109 PHE A CA 1
ATOM 855 C C . PHE A 1 109 ? 1.828 -3.547 -3.206 1.00 97.31 109 PHE A C 1
ATOM 857 O O . PHE A 1 109 ? 2.047 -2.443 -2.705 1.00 97.31 109 PHE A O 1
ATOM 864 N N . LEU A 1 110 ? 0.727 -3.837 -3.892 1.00 97.31 110 LEU A N 1
ATOM 865 C CA . LEU A 1 110 ? -0.489 -3.036 -3.865 1.00 97.31 110 LEU A CA 1
ATOM 866 C C . LEU A 1 110 ? -1.548 -3.877 -3.157 1.00 97.31 110 LEU A C 1
ATOM 868 O O . LEU A 1 110 ? -1.866 -4.969 -3.627 1.00 97.31 110 LEU A O 1
ATOM 872 N N . SER A 1 111 ? -2.043 -3.396 -2.024 1.00 96.38 111 SER A N 1
ATOM 873 C CA . SER A 1 111 ? -2.965 -4.145 -1.167 1.00 96.38 111 SER A CA 1
ATOM 874 C C . SER A 1 111 ? -4.273 -3.392 -1.002 1.00 96.38 111 SER A C 1
ATOM 876 O O . SER A 1 111 ? -4.270 -2.165 -0.912 1.00 96.38 111 SER A O 1
ATOM 878 N N . GLU A 1 112 ? -5.377 -4.132 -0.920 1.00 95.88 112 GLU A N 1
ATOM 879 C CA . GLU A 1 112 ? -6.633 -3.611 -0.386 1.00 95.88 112 GLU A CA 1
ATOM 880 C C . GLU A 1 112 ? -6.509 -3.473 1.137 1.00 95.88 112 GLU A C 1
ATOM 882 O O . GLU A 1 112 ? -6.077 -4.400 1.821 1.00 95.88 112 GLU A O 1
ATOM 887 N N . VAL A 1 113 ? -6.842 -2.296 1.661 1.00 96.25 113 VAL A N 1
ATOM 888 C CA . VAL A 1 113 ? -6.697 -1.940 3.072 1.00 96.25 113 VAL A CA 1
ATOM 889 C C . VAL A 1 113 ? -8.001 -1.316 3.557 1.00 96.25 113 VAL A C 1
ATOM 891 O O . VAL A 1 113 ? -8.394 -0.259 3.066 1.00 96.25 113 VAL A O 1
ATOM 894 N N . SER A 1 114 ? -8.658 -1.950 4.529 1.00 96.06 114 SER A N 1
ATOM 895 C CA . SER A 1 114 ? -9.794 -1.365 5.253 1.00 96.06 114 SER A CA 1
ATOM 896 C C . SER A 1 114 ? -9.272 -0.415 6.322 1.00 96.06 114 SER A C 1
ATOM 898 O O . SER A 1 114 ? -8.759 -0.849 7.353 1.00 96.06 114 SER A O 1
ATOM 900 N N . LEU A 1 115 ? -9.362 0.888 6.062 1.00 95.38 115 LEU A N 1
ATOM 901 C CA . LEU A 1 115 ? -8.879 1.919 6.979 1.00 95.38 115 LEU A CA 1
ATOM 902 C C . LEU A 1 115 ? -9.880 2.238 8.096 1.00 95.38 115 LEU A C 1
ATOM 904 O O . LEU A 1 115 ? -9.462 2.779 9.121 1.00 95.38 115 LEU A O 1
ATOM 908 N N . GLY A 1 116 ? -11.170 1.938 7.905 1.00 96.25 116 GLY A N 1
ATOM 909 C CA . GLY A 1 116 ? -12.248 2.307 8.824 1.00 96.25 116 GLY A CA 1
ATOM 910 C C . GLY A 1 116 ? -12.220 3.785 9.221 1.00 96.25 116 GLY A C 1
ATOM 911 O O . GLY A 1 116 ? -11.840 4.664 8.439 1.00 96.25 116 GLY A O 1
ATOM 912 N N . ALA A 1 117 ? -12.577 4.055 10.478 1.00 96.00 117 ALA A N 1
ATOM 913 C CA . ALA A 1 117 ? -12.396 5.361 11.104 1.00 96.00 117 ALA A CA 1
ATOM 914 C C . ALA A 1 117 ? -10.903 5.692 11.290 1.00 96.00 117 ALA A C 1
ATOM 916 O O . ALA A 1 117 ? -10.190 5.026 12.044 1.00 96.00 117 ALA A O 1
ATOM 917 N N . VAL A 1 118 ? -10.451 6.745 10.611 1.00 94.06 118 VAL A N 1
ATOM 918 C CA . VAL A 1 118 ? -9.052 7.189 10.591 1.00 94.06 118 VAL A CA 1
ATOM 919 C C . VAL A 1 118 ? -8.807 8.251 11.664 1.00 94.06 118 VAL A C 1
ATOM 921 O O . VAL A 1 118 ? -9.652 9.121 11.896 1.00 94.06 118 VAL A O 1
ATOM 924 N N . GLN A 1 119 ? -7.645 8.182 12.311 1.00 92.25 119 GLN A N 1
ATOM 925 C CA . GLN A 1 119 ? -7.107 9.226 13.179 1.00 92.25 119 GLN A CA 1
ATOM 926 C C . GLN A 1 119 ? -5.955 9.942 12.470 1.00 92.25 119 GLN A C 1
ATOM 928 O O . GLN A 1 119 ? -4.909 9.353 12.189 1.00 92.25 119 GLN A O 1
ATOM 933 N N . ASP A 1 120 ? -6.152 11.220 12.165 1.00 89.56 120 ASP A N 1
ATOM 934 C CA . ASP A 1 120 ? -5.110 12.068 11.599 1.00 89.56 120 ASP A CA 1
ATOM 935 C C . ASP A 1 120 ? -4.123 12.502 12.685 1.00 89.56 120 ASP A C 1
ATOM 937 O O . ASP A 1 120 ? -4.508 13.017 13.733 1.00 89.56 120 ASP A O 1
ATOM 941 N N . VAL A 1 121 ? -2.831 12.329 12.416 1.00 85.44 121 VAL A N 1
ATOM 942 C CA . VAL A 1 121 ? -1.748 12.717 13.325 1.00 85.44 121 VAL A CA 1
ATOM 943 C C . VAL A 1 121 ? -0.718 13.531 12.560 1.00 85.44 121 VAL A C 1
ATOM 945 O O . VAL A 1 121 ? -0.377 13.204 11.420 1.00 85.44 121 VAL A O 1
ATOM 948 N N . ARG A 1 122 ? -0.219 14.621 13.149 1.00 83.19 122 ARG A N 1
ATOM 949 C CA . ARG A 1 122 ? 0.873 15.391 12.546 1.00 83.19 122 ARG A CA 1
ATOM 950 C C . ARG A 1 122 ? 2.194 14.711 12.866 1.00 83.19 122 ARG A C 1
ATOM 952 O O . ARG A 1 122 ? 2.433 14.300 13.994 1.00 83.19 122 ARG A O 1
ATOM 959 N N . ILE A 1 123 ? 3.090 14.649 11.882 1.00 77.88 123 ILE A N 1
ATOM 960 C CA . ILE A 1 123 ? 4.404 14.008 12.059 1.00 77.88 123 ILE A CA 1
ATOM 961 C C . ILE A 1 123 ? 5.196 14.644 13.212 1.00 77.88 123 ILE A C 1
ATOM 963 O O . ILE A 1 123 ? 5.900 13.936 13.921 1.00 77.88 123 ILE A O 1
ATOM 967 N N . ARG A 1 124 ? 5.062 15.962 13.422 1.00 78.00 124 ARG A N 1
ATOM 968 C CA . ARG A 1 124 ? 5.742 16.674 14.514 1.00 78.00 124 ARG A CA 1
ATOM 969 C C . ARG A 1 124 ? 5.344 16.128 15.889 1.00 78.00 124 ARG A C 1
ATOM 971 O O . ARG A 1 124 ? 6.220 15.909 16.715 1.00 78.00 124 ARG A O 1
ATOM 978 N N . ASP A 1 125 ? 4.065 15.828 16.088 1.00 77.56 125 ASP A N 1
ATOM 979 C CA . ASP A 1 125 ? 3.532 15.367 17.374 1.00 77.56 125 ASP A CA 1
ATOM 980 C C . ASP A 1 125 ? 4.096 13.981 17.756 1.00 77.56 125 ASP A C 1
ATOM 982 O O . ASP A 1 125 ? 4.276 13.671 18.933 1.00 77.56 125 ASP A O 1
ATOM 986 N N . LEU A 1 126 ? 4.459 13.166 16.756 1.00 70.69 126 LEU A N 1
ATOM 987 C CA . LEU A 1 126 ? 5.053 11.832 16.935 1.00 70.69 126 LEU A CA 1
ATOM 988 C C . LEU A 1 126 ? 6.511 11.865 17.393 1.00 70.69 126 LEU A C 1
ATOM 990 O O . LEU A 1 126 ? 7.015 10.871 17.911 1.00 70.69 126 LEU A O 1
ATOM 994 N N . LEU A 1 127 ? 7.207 12.979 17.157 1.00 70.94 127 LEU A N 1
ATOM 995 C CA . LEU A 1 127 ? 8.582 13.161 17.622 1.00 70.94 127 LEU A CA 1
ATOM 996 C C . LEU A 1 127 ? 8.622 13.479 19.119 1.00 70.94 127 LEU A C 1
ATOM 998 O O . LEU A 1 127 ? 9.637 13.243 19.767 1.00 70.94 127 LEU A O 1
ATOM 1002 N N . GLU A 1 128 ? 7.523 14.007 19.657 1.00 72.25 128 GLU A N 1
ATOM 1003 C CA . GLU A 1 128 ? 7.431 14.441 21.047 1.00 72.25 128 GLU A CA 1
ATOM 1004 C C . GLU A 1 128 ? 6.859 13.349 21.953 1.00 72.25 128 GLU A C 1
ATOM 1006 O O . GLU A 1 128 ? 7.284 13.222 23.103 1.00 72.25 128 GLU A O 1
ATOM 1011 N N . LYS A 1 129 ? 5.894 12.555 21.464 1.00 68.19 129 LYS A N 1
ATOM 1012 C CA . LYS A 1 129 ? 5.237 11.504 22.251 1.00 68.19 129 LYS A CA 1
ATOM 1013 C C . LYS A 1 129 ? 4.888 10.279 21.398 1.00 68.19 129 LYS A C 1
ATOM 1015 O O . LYS A 1 129 ? 4.484 10.430 20.245 1.00 68.19 129 LYS A O 1
ATOM 1020 N N . PRO A 1 130 ? 4.968 9.058 21.963 1.00 67.75 130 PRO A N 1
ATOM 1021 C CA . PRO A 1 130 ? 4.422 7.880 21.305 1.00 67.75 130 PRO A CA 1
ATOM 1022 C C . PRO A 1 130 ? 2.911 8.061 21.120 1.00 67.75 130 PRO A C 1
ATOM 1024 O O . PRO A 1 130 ? 2.202 8.404 22.067 1.00 67.75 130 PRO A O 1
ATOM 1027 N N . TYR A 1 131 ? 2.414 7.850 19.900 1.00 72.25 131 TYR A N 1
ATOM 1028 C CA . TYR A 1 131 ? 0.979 7.949 19.634 1.00 72.25 131 TYR A CA 1
ATOM 1029 C C . TYR A 1 131 ? 0.206 6.830 20.349 1.00 72.25 131 TYR A C 1
ATOM 1031 O O . TYR A 1 131 ? 0.728 5.745 20.621 1.00 72.25 131 TYR A O 1
ATOM 1039 N N . THR A 1 132 ? -1.081 7.082 20.565 1.00 78.81 132 THR A N 1
ATOM 1040 C CA . THR A 1 132 ? -2.073 6.064 20.923 1.00 78.81 132 THR A CA 1
ATOM 1041 C C . THR A 1 132 ? -3.213 6.140 19.915 1.00 78.81 132 THR A C 1
ATOM 1043 O O . THR A 1 132 ? -3.564 7.231 19.469 1.00 78.81 132 THR A O 1
ATOM 1046 N N . LEU A 1 133 ? -3.710 4.980 19.479 1.00 85.94 133 LEU A N 1
ATOM 1047 C CA . LEU A 1 133 ? -4.895 4.905 18.628 1.00 85.94 133 LEU A CA 1
ATOM 1048 C C . LEU A 1 133 ? -6.121 5.028 19.531 1.00 85.94 133 LEU A C 1
ATOM 1050 O O . LEU A 1 133 ? -6.254 4.251 20.483 1.00 85.94 133 LEU A O 1
ATOM 1054 N N . ASP A 1 134 ? -6.988 5.992 19.244 1.00 89.94 134 ASP A N 1
ATOM 1055 C CA . ASP A 1 134 ? -8.222 6.185 19.997 1.00 89.94 134 ASP A CA 1
ATOM 1056 C C . ASP A 1 134 ? -9.129 4.952 19.847 1.00 89.94 134 ASP A C 1
ATOM 1058 O O . ASP A 1 134 ? -9.099 4.245 18.837 1.00 89.94 134 ASP A O 1
ATOM 1062 N N . LYS A 1 135 ? -9.934 4.658 20.875 1.00 88.88 135 LYS A N 1
ATOM 1063 C CA . LYS A 1 135 ? -10.703 3.400 20.965 1.00 88.88 135 LYS A CA 1
ATOM 1064 C C . LYS A 1 135 ? -11.695 3.194 19.815 1.00 88.88 135 LYS A C 1
ATOM 1066 O O . LYS A 1 135 ? -12.032 2.055 19.514 1.00 88.88 135 LYS A O 1
ATOM 1071 N N . ASP A 1 136 ? -12.182 4.275 19.219 1.00 92.94 136 ASP A N 1
ATOM 1072 C CA . ASP A 1 136 ? -13.132 4.300 18.103 1.00 92.94 136 ASP A CA 1
ATOM 1073 C C . ASP A 1 136 ? -12.446 4.334 16.724 1.00 92.94 136 ASP A C 1
ATOM 1075 O O . ASP A 1 136 ? -13.116 4.393 15.691 1.00 92.94 136 ASP A O 1
ATOM 1079 N N . LYS A 1 137 ? -11.110 4.303 16.688 1.00 94.25 137 LYS A N 1
ATOM 1080 C CA . LYS A 1 137 ? -10.307 4.426 15.471 1.00 94.25 137 LYS A CA 1
ATOM 1081 C C . LYS A 1 137 ? -9.688 3.091 15.087 1.00 94.25 137 LYS A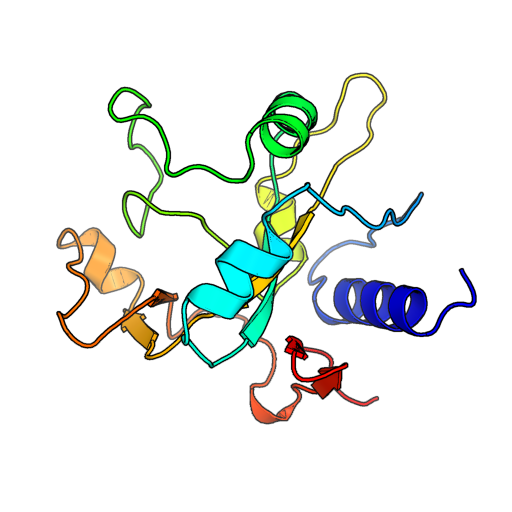 C 1
ATOM 1083 O O . LYS A 1 137 ? -9.337 2.265 15.924 1.00 94.25 137 LYS A O 1
ATOM 1088 N N . HIS A 1 138 ? -9.534 2.893 13.783 1.00 95.00 138 HIS A N 1
ATOM 1089 C CA . HIS A 1 138 ? -9.032 1.652 13.193 1.00 95.00 138 HIS A CA 1
ATOM 1090 C C . HIS A 1 138 ? -7.638 1.833 12.585 1.00 95.00 138 HIS A C 1
ATOM 1092 O O . HIS A 1 138 ? -6.861 0.881 12.517 1.00 95.00 138 HIS A O 1
ATOM 1098 N N . SER A 1 139 ? -7.305 3.049 12.140 1.00 93.50 139 SER A N 1
ATOM 1099 C CA . SER A 1 139 ? -6.040 3.349 11.469 1.00 93.50 139 SER A CA 1
ATOM 1100 C C . SER A 1 139 ? -5.557 4.775 11.736 1.00 93.50 139 SER A C 1
ATOM 1102 O O . SER A 1 139 ? -6.307 5.636 12.199 1.00 93.50 139 SER A O 1
ATOM 1104 N N . LEU A 1 140 ? -4.281 5.017 11.431 1.00 90.88 140 LEU A N 1
ATOM 1105 C CA . LEU A 1 140 ? -3.631 6.318 11.573 1.00 90.88 140 LEU A CA 1
ATOM 1106 C C . LEU A 1 140 ? -3.224 6.843 10.214 1.00 90.88 140 LEU A C 1
ATOM 1108 O O . LEU A 1 140 ? -2.691 6.101 9.386 1.00 90.88 140 LEU A O 1
ATOM 1112 N N . LYS A 1 141 ? -3.394 8.145 10.028 1.00 90.06 141 LYS A N 1
ATOM 1113 C CA . LYS A 1 141 ? -2.930 8.850 8.844 1.00 90.06 141 LYS A CA 1
ATOM 1114 C C . LYS A 1 141 ? -1.979 9.965 9.239 1.00 90.06 141 LYS A C 1
ATOM 1116 O O . LYS A 1 141 ? -2.295 10.820 10.061 1.00 90.06 141 LYS A O 1
ATOM 1121 N N . ALA A 1 142 ? -0.811 9.972 8.605 1.00 85.38 142 ALA A N 1
ATOM 1122 C CA . ALA A 1 142 ? 0.092 11.108 8.650 1.00 85.38 142 ALA A CA 1
ATOM 1123 C C . ALA A 1 142 ? -0.556 12.285 7.905 1.00 85.38 142 ALA A C 1
ATOM 1125 O O . ALA A 1 142 ? -0.681 12.253 6.681 1.00 85.38 142 ALA A O 1
ATOM 1126 N N . SER A 1 143 ? -0.980 13.316 8.627 1.00 76.62 143 SER A N 1
ATOM 1127 C CA . SER A 1 143 ? -1.566 14.517 8.030 1.00 76.62 143 SER A CA 1
ATOM 1128 C C . SER A 1 143 ? -0.493 15.565 7.714 1.00 76.62 143 SER A C 1
ATOM 1130 O O . SER A 1 143 ? 0.603 15.544 8.281 1.00 76.62 143 SER A O 1
ATOM 1132 N N . HIS A 1 144 ? -0.822 16.505 6.818 1.00 67.12 144 HIS A N 1
ATOM 1133 C CA . HIS A 1 144 ? 0.023 17.660 6.473 1.00 67.12 144 HIS A CA 1
ATOM 1134 C C . HIS A 1 144 ? 1.415 17.289 5.928 1.00 67.12 144 HIS A C 1
ATOM 1136 O O . HIS A 1 144 ? 2.400 17.991 6.162 1.00 67.12 144 HIS A O 1
ATOM 1142 N N . THR A 1 145 ? 1.517 16.171 5.206 1.00 65.69 145 THR A N 1
ATOM 1143 C CA . THR A 1 145 ? 2.739 15.859 4.453 1.00 65.69 145 THR A CA 1
ATOM 1144 C C . THR A 1 145 ? 2.836 16.776 3.231 1.00 65.69 145 THR A C 1
ATOM 1146 O O . THR A 1 145 ? 1.810 17.153 2.674 1.00 65.69 145 THR A O 1
ATOM 1149 N N . GLN A 1 146 ? 4.053 17.156 2.820 1.00 58.69 146 GLN A N 1
ATOM 1150 C CA . GLN A 1 146 ? 4.274 18.121 1.725 1.00 58.69 146 GLN A CA 1
ATOM 1151 C C . GLN A 1 146 ? 3.635 17.711 0.391 1.00 58.69 146 GLN A C 1
ATOM 1153 O O . GLN A 1 146 ? 3.367 18.574 -0.437 1.00 58.69 146 GLN A O 1
ATOM 1158 N N . TYR A 1 147 ? 3.405 16.413 0.188 1.00 64.94 147 TYR A N 1
ATOM 1159 C CA . TYR A 1 147 ? 2.853 15.871 -1.042 1.00 64.94 147 TYR A CA 1
ATOM 1160 C C . TYR A 1 147 ? 1.849 14.770 -0.724 1.00 64.94 147 TYR A C 1
ATOM 1162 O O . TYR A 1 147 ? 2.220 13.684 -0.277 1.00 64.94 147 TYR A O 1
ATOM 1170 N N . THR A 1 148 ? 0.580 15.059 -0.981 1.00 66.25 148 THR A N 1
ATOM 1171 C CA . THR A 1 148 ? -0.508 14.083 -0.989 1.00 66.25 148 THR A CA 1
ATOM 1172 C C . THR A 1 148 ? -1.232 14.197 -2.321 1.00 66.25 148 THR A C 1
ATOM 1174 O O . THR A 1 148 ? -1.413 15.325 -2.792 1.00 66.25 148 THR A O 1
ATOM 1177 N N . PRO A 1 149 ? -1.689 13.086 -2.919 1.00 66.81 149 PRO A N 1
ATOM 1178 C CA . PRO A 1 149 ? -2.634 13.167 -4.020 1.00 66.81 149 PRO A CA 1
ATOM 1179 C C . PRO A 1 149 ? -3.843 14.004 -3.612 1.00 66.81 149 PRO A C 1
ATOM 1181 O O . PRO A 1 149 ? -4.259 13.956 -2.450 1.00 66.81 149 PRO A O 1
ATOM 1184 N N . ASP A 1 150 ? -4.412 14.754 -4.554 1.00 67.00 150 ASP A N 1
ATOM 1185 C CA . ASP A 1 150 ? -5.628 15.514 -4.283 1.00 67.00 150 ASP A CA 1
ATOM 1186 C C . ASP A 1 150 ? -6.733 14.538 -3.822 1.00 67.00 150 ASP A C 1
ATOM 1188 O O . ASP A 1 150 ? -7.095 13.622 -4.569 1.00 67.00 150 ASP A O 1
ATOM 1192 N N . PRO A 1 151 ? -7.282 14.681 -2.603 1.00 60.03 151 PRO A N 1
ATOM 1193 C CA . PRO A 1 151 ? -8.342 13.807 -2.119 1.00 60.03 151 PRO A CA 1
ATOM 1194 C C . PRO A 1 151 ? -9.576 13.790 -3.029 1.00 60.03 151 PRO A C 1
ATOM 1196 O O . PRO A 1 151 ? -10.248 12.759 -3.098 1.00 60.03 151 PRO A O 1
ATOM 1199 N N . GLN A 1 152 ? -9.874 14.888 -3.732 1.00 62.94 152 GLN A N 1
ATOM 1200 C CA . GLN A 1 152 ? -10.993 14.969 -4.683 1.00 62.94 152 GLN A CA 1
ATOM 1201 C C . GLN A 1 152 ? -10.716 14.232 -5.991 1.00 62.94 152 GLN A C 1
ATOM 1203 O O . GLN A 1 152 ? -11.634 13.899 -6.732 1.00 62.94 152 GLN A O 1
ATOM 1208 N N . SER A 1 153 ? -9.453 13.917 -6.237 1.00 69.06 153 SER A N 1
ATOM 1209 C CA . SER A 1 153 ? -9.006 13.215 -7.426 1.00 69.06 153 SER A CA 1
ATOM 1210 C C . SER A 1 153 ? -8.994 11.696 -7.265 1.00 69.06 153 SER A C 1
ATOM 1212 O O . SER A 1 153 ? -8.527 10.996 -8.146 1.00 69.06 153 SER A O 1
ATOM 1214 N N . SER A 1 154 ? -9.467 11.143 -6.143 1.00 79.62 154 SER A N 1
ATOM 1215 C CA . SER A 1 154 ? -9.525 9.686 -5.993 1.00 79.62 154 SER A CA 1
ATOM 1216 C C . SER A 1 154 ? -10.643 9.072 -6.834 1.00 79.62 154 SER A C 1
ATOM 1218 O O . SER A 1 154 ? -11.771 9.558 -6.823 1.00 79.62 154 SER A O 1
ATOM 1220 N N . VAL A 1 155 ? -10.364 7.928 -7.453 1.00 86.12 155 VAL A N 1
ATOM 1221 C CA . VAL A 1 155 ? -11.357 7.122 -8.176 1.00 86.12 155 VAL A CA 1
ATOM 1222 C C . VAL A 1 155 ? -11.724 5.874 -7.381 1.00 86.12 155 VAL A C 1
ATOM 1224 O O . VAL A 1 155 ? -10.988 5.452 -6.483 1.00 86.12 155 VAL A O 1
ATOM 1227 N N . TYR A 1 156 ? -12.861 5.269 -7.722 1.00 89.00 156 TYR A N 1
ATOM 1228 C CA . TYR A 1 156 ? -13.279 3.975 -7.191 1.00 89.00 156 TYR A CA 1
ATOM 1229 C C . TYR A 1 156 ? -13.150 2.900 -8.264 1.00 89.00 156 TYR A C 1
ATOM 1231 O O . TYR A 1 156 ? -13.689 3.035 -9.358 1.00 89.00 156 TYR A O 1
ATOM 1239 N N . TRP A 1 157 ? -12.496 1.795 -7.923 1.00 88.75 157 TRP A N 1
ATOM 1240 C CA . TRP A 1 157 ? -12.456 0.596 -8.747 1.00 88.75 157 TRP A CA 1
ATOM 1241 C C . TRP A 1 157 ? -12.953 -0.596 -7.936 1.00 88.75 157 TRP A C 1
ATOM 1243 O O . TRP A 1 157 ? -12.368 -0.958 -6.914 1.00 88.75 157 TRP A O 1
ATOM 1253 N N . LYS A 1 158 ? -14.077 -1.189 -8.363 1.00 90.06 158 LYS A N 1
ATOM 1254 C CA . LYS A 1 158 ? -14.741 -2.308 -7.667 1.00 90.06 158 LYS A CA 1
ATOM 1255 C C . LYS A 1 158 ? -14.902 -2.063 -6.154 1.00 90.06 158 LYS A C 1
ATOM 1257 O O . LYS A 1 158 ? -14.535 -2.913 -5.348 1.00 90.06 158 LYS A O 1
ATOM 1262 N N . GLY A 1 159 ? -15.378 -0.872 -5.778 1.00 87.31 159 GLY A N 1
ATOM 1263 C CA . GLY A 1 159 ? -15.597 -0.471 -4.379 1.00 87.31 159 GLY A CA 1
ATOM 1264 C C . GLY A 1 159 ? -14.344 -0.050 -3.600 1.00 87.31 159 GLY A C 1
ATOM 1265 O O . GLY A 1 159 ? -14.456 0.320 -2.436 1.00 87.31 159 GLY A O 1
ATOM 1266 N N . ARG A 1 160 ? -13.160 -0.070 -4.224 1.00 89.94 160 ARG A N 1
ATOM 1267 C CA . ARG A 1 160 ? -11.880 0.291 -3.598 1.00 89.94 160 ARG A CA 1
ATOM 1268 C C . ARG A 1 160 ? -11.430 1.660 -4.081 1.00 89.94 160 ARG A C 1
ATOM 1270 O O . ARG A 1 160 ? -11.448 1.917 -5.283 1.00 89.94 160 ARG A O 1
ATOM 1277 N N . ARG A 1 161 ? -10.998 2.518 -3.164 1.00 91.00 161 ARG A N 1
ATOM 1278 C CA . ARG A 1 161 ? -10.506 3.860 -3.480 1.00 91.00 161 ARG A CA 1
ATOM 1279 C C . ARG A 1 161 ? -9.020 3.844 -3.836 1.00 91.00 161 ARG A C 1
ATOM 1281 O O . ARG A 1 161 ? -8.234 3.157 -3.190 1.00 91.00 161 ARG A O 1
ATOM 1288 N N . LEU A 1 162 ? -8.627 4.611 -4.847 1.00 88.62 162 LEU A N 1
ATOM 1289 C CA . LEU A 1 162 ? -7.230 4.810 -5.228 1.00 88.62 162 LEU A CA 1
ATOM 1290 C C . LEU A 1 162 ? -6.989 6.233 -5.733 1.00 88.62 162 LEU A C 1
ATOM 1292 O O . LEU A 1 162 ? -7.874 6.858 -6.317 1.00 88.62 162 LEU A O 1
ATOM 1296 N N . SER A 1 163 ? -5.781 6.742 -5.509 1.00 82.56 163 SER A N 1
ATOM 1297 C CA . SER A 1 163 ? -5.424 8.133 -5.788 1.00 82.56 163 SER A CA 1
ATOM 1298 C C . SER A 1 163 ? -4.956 8.341 -7.233 1.00 82.56 163 SER A C 1
ATOM 1300 O O . SER A 1 163 ? -3.774 8.577 -7.485 1.00 82.56 163 SER A O 1
ATOM 1302 N N . ILE A 1 164 ? -5.875 8.226 -8.194 1.00 75.00 164 ILE A N 1
ATOM 1303 C CA . ILE A 1 164 ? -5.620 8.516 -9.613 1.00 75.00 164 ILE A CA 1
ATOM 1304 C C . ILE A 1 164 ? -6.365 9.788 -10.017 1.00 75.00 164 ILE A C 1
ATOM 1306 O O . ILE A 1 164 ? -7.564 9.719 -10.247 1.00 75.00 164 ILE A O 1
ATOM 1310 N N . THR A 1 165 ? -5.665 10.903 -10.233 1.00 55.88 165 THR A N 1
ATOM 1311 C CA . THR A 1 165 ? -6.257 12.073 -10.903 1.00 55.88 165 THR A CA 1
ATOM 1312 C C . THR A 1 165 ? -6.779 11.714 -12.296 1.00 55.88 165 THR A C 1
ATOM 1314 O O . THR A 1 165 ? -6.033 11.146 -13.101 1.00 55.88 165 THR A O 1
ATOM 1317 N N . HIS A 1 166 ? -8.037 12.065 -12.591 1.00 47.28 166 HIS A N 1
ATOM 1318 C CA . HIS A 1 166 ? -8.521 12.134 -13.972 1.00 47.28 166 HIS A CA 1
ATOM 1319 C C . HIS A 1 166 ? -7.618 13.103 -14.756 1.00 47.28 166 HIS A C 1
ATOM 1321 O O . HIS A 1 166 ? -7.264 14.160 -14.229 1.00 47.28 166 HIS A O 1
ATOM 1327 N N . LEU A 1 167 ? -7.186 12.691 -15.952 1.00 41.09 167 LEU A N 1
ATOM 1328 C CA . LEU A 1 167 ? -6.464 13.550 -16.898 1.00 41.09 167 LEU A CA 1
ATOM 1329 C C . LEU A 1 167 ? -7.382 14.652 -17.429 1.00 41.09 167 LEU A C 1
ATOM 1331 O O . LEU A 1 167 ? -8.569 14.335 -17.678 1.00 41.09 167 LEU A O 1
#

InterPro domains:
  IPR012317 Poly(ADP-ribose) polymerase, catalytic domain [PF00644] (4-150)
  IPR012317 Poly(ADP-ribose) polymerase, catalytic domain [PS51059] 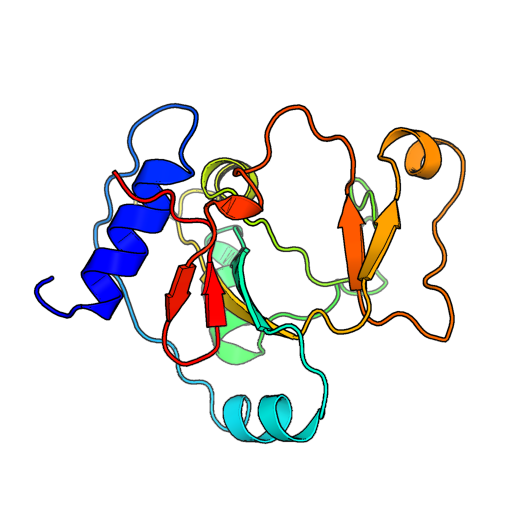(1-167)
  IPR050800 ADP-ribosyltransferase diphtheria toxin-like [PTHR10459] (2-158)

Organism: NCBI:txid334625

Foldseek 3Di:
DPDPVVVVVLLLQVVQDPDDDDDDPDDDDQDDPPPVVVVVVVVFAPKAWWKAFAEPVCVVVCSVPNQAFDDPPPDQPPPLQPTDGDTHLHNNVNVVRWDADPVRDTDMDTDIDRQHAEDEDESVVSVVDHDDADPNGDYYDHPDDPDDQDPVQWDDDPSHIHRRHDD

Secondary structure (DSSP, 8-state):
--SHHHHHHHHHHHHT--SS------------TTHHHHHHTT----EEEEEEE-BGGGHHHHHHH-S-PPPTTS--TT-TT-SS---BS-HHHHHTTPBP-TTS---EEEEEEE--SEEEEEHHHHHHS-----TT--EEEEES-S----GGG-EEETTEEE-----

Radius of gyration: 16.29 Å; chains: 1; bounding box: 37×37×44 Å

pLDDT: mean 84.38, std 13.78, range [40.53, 97.31]

Sequence (167 aa):
RNEEECQLILQYIHNTTHYGKAIVKSVYRVNRNGEEKAFDGTGVDNRWLLWHGTRAANVLSILAKGLQKSPLSAEISGHLFGKGVYFADMFTKSQGYSSSGAFGQKFMFLSEVSLGAVQDVRIRDLLEKPYTLDKDKHSLKASHTQYTPDPQSSVYWKGRRLSITHL